Protein AF-A0A1G8MWZ4-F1 (afdb_monomer_lite)

Organism: NCBI:txid571298

pLDDT: mean 82.86, std 18.64, range [40.81, 98.56]

Foldseek 3Di:
DDDDDDDPPPPPPDPDDDLCPPLDDQDDQDQPVPVVVLVVNLVSLVVSLVSLVVSVVVDDDDPVSVVVSVVSLQCNLCSQPNVDDPVNLVPDDPVVVVVSSVNSVVSSVVVVVCVVVVVD

Structure (mmCIF, N/CA/C/O backbone):
data_AF-A0A1G8MWZ4-F1
#
_entry.id   AF-A0A1G8MWZ4-F1
#
loop_
_atom_site.group_PDB
_atom_site.id
_atom_site.type_symbol
_atom_site.label_atom_id
_atom_site.label_alt_id
_atom_site.label_comp_id
_atom_site.label_asym_id
_atom_site.label_entity_id
_atom_site.label_seq_id
_atom_site.pdbx_PDB_ins_code
_atom_site.Cartn_x
_atom_site.Cartn_y
_atom_site.Cartn_z
_atom_site.occupancy
_atom_site.B_iso_or_equiv
_atom_site.auth_seq_id
_atom_site.auth_comp_id
_atom_site.auth_asym_id
_atom_site.auth_atom_id
_atom_site.pdbx_PDB_model_num
ATOM 1 N N . MET A 1 1 ? 8.172 28.161 69.330 1.00 40.94 1 MET A N 1
ATOM 2 C CA . MET A 1 1 ? 8.772 27.956 67.990 1.00 40.94 1 MET A CA 1
ATOM 3 C C . MET A 1 1 ? 7.788 27.153 67.140 1.00 40.94 1 MET A C 1
ATOM 5 O O . MET A 1 1 ? 7.541 25.998 67.452 1.00 40.94 1 MET A O 1
ATOM 9 N N . ARG A 1 2 ? 7.128 27.783 66.158 1.00 40.81 2 ARG A N 1
ATOM 10 C CA . ARG A 1 2 ? 6.060 27.175 65.339 1.00 40.81 2 ARG A CA 1
ATOM 11 C C . ARG A 1 2 ? 6.675 26.602 64.055 1.00 40.81 2 ARG A C 1
ATOM 13 O O . ARG A 1 2 ? 7.168 27.371 63.237 1.00 40.81 2 ARG A O 1
ATOM 20 N N . LYS A 1 3 ? 6.686 25.275 63.885 1.00 44.03 3 LYS A N 1
ATOM 21 C CA . LYS A 1 3 ? 7.125 24.630 62.635 1.00 44.03 3 LYS A CA 1
ATOM 22 C C . LYS A 1 3 ? 5.963 24.630 61.639 1.00 44.03 3 LYS A C 1
ATOM 24 O O . LYS A 1 3 ? 4.940 23.996 61.873 1.00 44.03 3 LYS A O 1
ATOM 29 N N . ALA A 1 4 ? 6.121 25.385 60.556 1.00 46.09 4 ALA A N 1
ATOM 30 C CA . ALA A 1 4 ? 5.171 25.463 59.456 1.00 46.09 4 ALA A CA 1
ATOM 31 C C . ALA A 1 4 ? 5.181 24.160 58.640 1.00 46.09 4 ALA A C 1
ATOM 33 O O . ALA A 1 4 ? 6.207 23.774 58.082 1.00 46.09 4 ALA A O 1
ATOM 34 N N . ILE A 1 5 ? 4.028 23.499 58.561 1.00 50.31 5 ILE A N 1
ATOM 35 C CA . ILE A 1 5 ? 3.786 22.352 57.684 1.00 50.31 5 ILE A CA 1
ATOM 36 C C . ILE A 1 5 ? 3.550 22.907 56.274 1.00 50.31 5 ILE A C 1
ATOM 38 O O . ILE A 1 5 ? 2.483 23.445 55.978 1.00 50.31 5 ILE A O 1
ATOM 42 N N . ARG A 1 6 ? 4.563 22.823 55.405 1.00 48.22 6 ARG A N 1
ATOM 43 C CA . ARG A 1 6 ? 4.413 23.137 53.979 1.00 48.22 6 ARG A CA 1
ATOM 44 C C . ARG A 1 6 ? 3.672 21.986 53.299 1.00 48.22 6 ARG A C 1
ATOM 46 O O . ARG A 1 6 ? 4.214 20.899 53.138 1.00 48.22 6 ARG A O 1
ATOM 53 N N . ARG A 1 7 ? 2.421 22.247 52.917 1.00 52.41 7 ARG A N 1
ATOM 54 C CA . ARG A 1 7 ? 1.608 21.392 52.047 1.00 52.41 7 ARG A CA 1
ATOM 55 C C . ARG A 1 7 ? 2.253 21.355 50.659 1.00 52.41 7 ARG A C 1
ATOM 57 O O . ARG A 1 7 ? 2.204 22.346 49.938 1.00 52.41 7 ARG A O 1
ATOM 64 N N . PHE A 1 8 ? 2.860 20.230 50.300 1.00 45.75 8 PHE A N 1
ATOM 65 C CA . PHE A 1 8 ? 3.224 19.934 48.916 1.00 45.75 8 PHE A CA 1
ATOM 66 C C . PHE A 1 8 ? 1.952 19.456 48.202 1.00 45.75 8 PHE A C 1
ATOM 68 O O . PHE A 1 8 ? 1.583 18.288 48.288 1.00 45.75 8 PHE A O 1
ATOM 75 N N . LEU A 1 9 ? 1.240 20.378 47.546 1.00 46.91 9 LEU A N 1
ATOM 76 C CA . LEU A 1 9 ? 0.303 20.008 46.487 1.00 46.91 9 LEU A CA 1
ATOM 77 C C . LEU A 1 9 ? 1.154 19.589 45.284 1.00 46.91 9 LEU A C 1
ATOM 79 O O . LEU A 1 9 ? 1.679 20.429 44.558 1.00 46.91 9 LEU A O 1
ATOM 83 N N . ILE A 1 10 ? 1.333 18.284 45.110 1.00 53.84 10 ILE A N 1
ATOM 84 C CA . ILE A 1 10 ? 1.856 17.724 43.868 1.00 53.84 10 ILE A CA 1
ATOM 85 C C . ILE A 1 10 ? 0.669 17.689 42.904 1.00 53.84 10 ILE A C 1
ATOM 87 O O . ILE A 1 10 ? -0.252 16.892 43.077 1.00 53.84 10 ILE A O 1
ATOM 91 N N . CYS A 1 11 ? 0.661 18.601 41.930 1.00 44.50 11 CYS A N 1
ATOM 92 C CA . CYS A 1 11 ? -0.268 18.574 40.805 1.00 44.50 11 CYS A CA 1
ATOM 93 C C . CYS A 1 11 ? -0.110 17.248 40.048 1.00 44.50 11 CYS A C 1
ATOM 95 O O . CYS A 1 11 ? 0.812 17.079 39.254 1.00 44.50 11 CYS A O 1
ATOM 97 N N . ALA A 1 12 ? -1.020 16.308 40.288 1.00 50.28 12 ALA A N 1
ATOM 98 C CA . ALA A 1 12 ? -1.193 15.108 39.483 1.00 50.28 12 ALA A CA 1
ATOM 99 C C . ALA A 1 12 ? -1.901 15.481 38.171 1.00 50.28 12 ALA A C 1
ATOM 101 O O . ALA A 1 12 ? -3.101 15.265 38.012 1.00 50.28 12 ALA A O 1
ATOM 102 N N . SER A 1 13 ? -1.201 16.145 37.249 1.00 47.81 13 SER A N 1
ATOM 103 C CA . SER A 1 13 ? -1.798 16.578 35.976 1.00 47.81 13 SER A CA 1
ATOM 104 C C . SER A 1 13 ? -0.771 16.644 34.847 1.00 47.81 13 SER A C 1
ATOM 106 O O . SER A 1 13 ? -0.662 17.653 34.162 1.00 47.81 13 SER A O 1
ATOM 108 N N . THR A 1 14 ? -0.009 15.569 34.639 1.00 50.03 14 THR A N 1
ATOM 109 C CA . THR A 1 14 ? 0.853 15.445 33.446 1.00 50.03 14 THR A CA 1
ATOM 110 C C . THR A 1 14 ? 1.034 13.996 33.001 1.00 50.03 14 THR A C 1
ATOM 112 O O . THR A 1 14 ? 2.115 13.580 32.606 1.00 50.03 14 THR A O 1
ATOM 115 N N . VAL A 1 15 ? -0.027 13.190 33.049 1.00 49.00 15 VAL A N 1
ATOM 116 C CA . VAL A 1 15 ? -0.002 11.843 32.460 1.00 49.00 15 VAL A CA 1
ATOM 117 C C . VAL A 1 15 ? -1.234 11.658 31.590 1.00 49.00 15 VAL A C 1
ATOM 119 O O . VAL A 1 15 ? -2.144 10.950 31.987 1.00 49.00 15 VAL A O 1
ATOM 122 N N . LEU A 1 16 ? -1.306 12.342 30.441 1.00 42.38 16 LEU A N 1
ATOM 123 C CA . LEU A 1 16 ? -2.166 11.920 29.322 1.00 42.38 16 LEU A CA 1
ATOM 124 C C . LEU A 1 16 ? -1.893 12.735 28.043 1.00 42.38 16 LEU A C 1
ATOM 126 O O . LEU A 1 16 ? -2.753 13.460 27.559 1.00 42.38 16 LEU A O 1
ATOM 130 N N . SER A 1 17 ? -0.680 12.680 27.488 1.00 43.00 17 SER A N 1
ATOM 131 C CA . SER A 1 17 ? -0.440 13.293 26.168 1.00 43.00 17 SER A CA 1
ATOM 132 C C . SER A 1 17 ? 0.692 12.618 25.393 1.00 43.00 17 SER A C 1
ATOM 134 O O . SER A 1 17 ? 1.617 13.275 24.930 1.00 43.00 17 SER A O 1
ATOM 136 N N . MET A 1 18 ? 0.675 11.283 25.298 1.00 43.22 18 MET A N 1
ATOM 137 C CA . MET A 1 18 ? 1.682 10.552 24.503 1.00 43.22 18 MET A CA 1
ATOM 138 C C . MET A 1 18 ? 1.123 9.528 23.506 1.00 43.22 18 MET A C 1
ATOM 140 O O . MET A 1 18 ? 1.903 8.956 22.756 1.00 43.22 18 MET A O 1
ATOM 144 N N . ALA A 1 19 ? -0.193 9.310 23.427 1.00 44.69 19 ALA A N 1
ATOM 145 C CA . ALA A 1 19 ? -0.750 8.253 22.568 1.00 44.69 19 ALA A CA 1
ATOM 146 C C . ALA A 1 19 ? -1.367 8.742 21.247 1.00 44.69 19 ALA A C 1
ATOM 148 O O . ALA A 1 19 ? -1.780 7.931 20.427 1.00 44.69 19 ALA A O 1
ATOM 149 N N . THR A 1 20 ? -1.395 10.048 20.985 1.00 46.81 20 THR A N 1
ATOM 150 C CA . THR A 1 20 ? -1.625 10.579 19.634 1.00 46.81 20 THR A CA 1
ATOM 151 C C . THR A 1 20 ? -0.271 10.894 19.022 1.00 46.81 20 THR A C 1
ATOM 153 O O . THR A 1 20 ? 0.060 12.045 18.750 1.00 46.81 20 THR A O 1
ATOM 156 N N . ALA A 1 21 ? 0.554 9.859 18.840 1.00 51.41 21 ALA A N 1
ATOM 157 C CA . ALA A 1 21 ? 1.64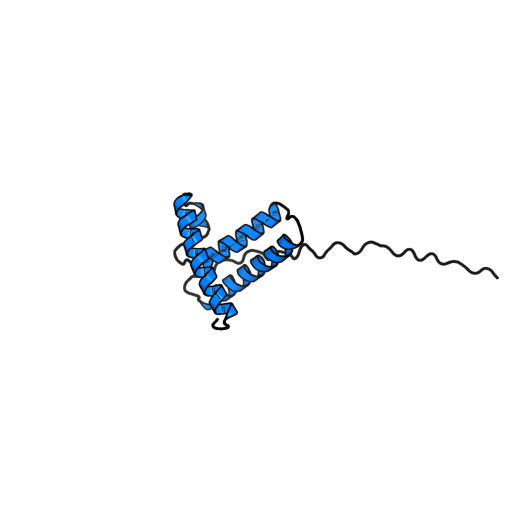6 9.947 17.884 1.00 51.41 21 ALA A CA 1
ATOM 158 C C . ALA A 1 21 ? 1.010 10.403 16.568 1.00 51.41 21 ALA A C 1
ATOM 160 O O . ALA A 1 21 ? 0.177 9.693 16.002 1.00 51.41 21 ALA A O 1
ATOM 161 N N . ALA A 1 22 ? 1.293 11.647 16.181 1.00 54.62 22 ALA A N 1
ATOM 162 C CA . ALA A 1 22 ? 0.738 12.267 14.998 1.00 54.62 22 ALA A CA 1
ATOM 163 C C . ALA A 1 22 ? 1.009 11.331 13.824 1.00 54.62 22 ALA A C 1
ATOM 165 O O . ALA A 1 22 ? 2.158 11.147 13.422 1.00 54.62 22 ALA A O 1
ATOM 166 N N . LEU A 1 23 ? -0.042 10.688 13.319 1.00 61.12 23 LEU A N 1
ATOM 167 C CA . LEU A 1 23 ? 0.044 10.006 12.044 1.00 61.12 23 LEU A CA 1
ATOM 168 C C . LEU A 1 23 ? 0.489 11.066 11.047 1.00 61.12 23 LEU A C 1
ATOM 170 O O . LEU A 1 23 ? -0.201 12.072 10.873 1.00 61.12 23 LEU A O 1
ATOM 174 N N . ALA A 1 24 ? 1.682 10.882 10.485 1.00 64.38 24 ALA A N 1
ATOM 175 C CA . ALA A 1 24 ? 2.222 11.842 9.544 1.00 64.38 24 ALA A CA 1
ATOM 176 C C . ALA A 1 24 ? 1.262 11.954 8.356 1.00 64.38 24 ALA A C 1
ATOM 178 O O . ALA A 1 24 ? 0.618 10.972 7.974 1.00 64.38 24 ALA A O 1
ATOM 179 N N . GLU A 1 25 ? 1.159 13.152 7.789 1.00 72.81 25 GLU A N 1
ATOM 180 C CA . GLU A 1 25 ? 0.373 13.3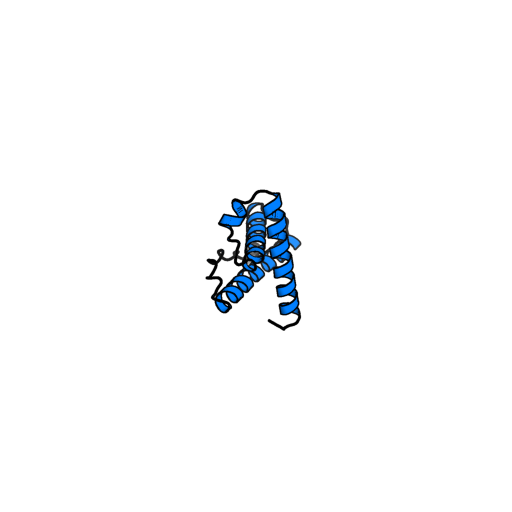85 6.584 1.00 72.81 25 GLU A CA 1
ATOM 181 C C . GLU A 1 25 ? 0.756 12.367 5.500 1.00 72.81 25 GLU A C 1
ATOM 183 O O . GLU A 1 25 ? 1.917 11.961 5.386 1.00 72.81 25 GLU A O 1
ATOM 188 N N . VAL A 1 26 ? -0.240 11.892 4.748 1.00 75.94 26 VAL A N 1
ATOM 189 C CA . VAL A 1 26 ? -0.007 10.930 3.670 1.00 75.94 26 VAL A CA 1
ATOM 190 C C . VAL A 1 26 ? 0.901 11.602 2.639 1.00 75.94 26 VAL A C 1
ATOM 192 O O . VAL A 1 26 ? 0.477 12.595 2.051 1.00 75.94 26 VAL A O 1
ATOM 195 N N . PRO A 1 27 ? 2.119 11.083 2.392 1.00 79.94 27 PRO A N 1
ATOM 196 C CA . PRO A 1 27 ? 2.985 11.678 1.388 1.00 79.94 27 PRO A CA 1
ATOM 197 C C . PRO A 1 27 ? 2.327 11.604 0.005 1.00 79.94 27 PRO A C 1
ATOM 199 O O . PRO A 1 27 ? 1.514 10.714 -0.270 1.00 79.94 27 PRO A O 1
ATOM 202 N N . GLU A 1 28 ? 2.687 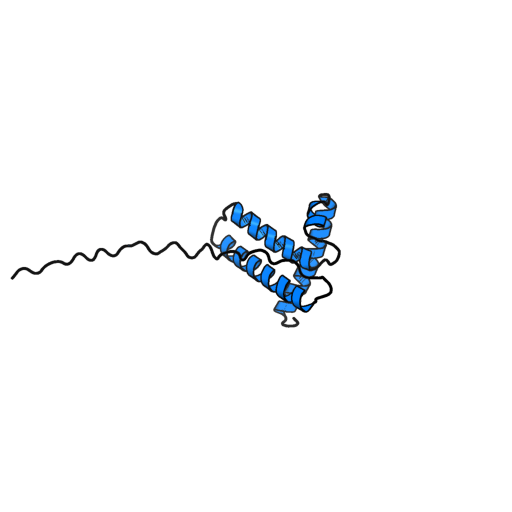12.527 -0.883 1.00 87.25 28 GLU A N 1
ATOM 203 C CA . GLU A 1 28 ? 2.299 12.422 -2.286 1.00 87.25 28 GLU A CA 1
ATOM 204 C C . GLU A 1 28 ? 2.972 11.194 -2.912 1.00 87.25 28 GLU A C 1
ATOM 206 O O . GLU A 1 28 ? 4.127 10.875 -2.618 1.00 87.25 28 GLU A O 1
ATOM 211 N N . GLN A 1 29 ? 2.233 10.463 -3.746 1.00 88.38 29 GLN A N 1
ATOM 212 C CA . GLN A 1 29 ? 2.777 9.286 -4.405 1.00 88.38 29 GLN A CA 1
ATOM 213 C C . GLN A 1 29 ? 3.769 9.711 -5.502 1.00 88.38 29 GLN A C 1
ATOM 215 O O . GLN A 1 29 ? 3.380 10.450 -6.407 1.00 88.38 29 GLN A O 1
ATOM 220 N N . PRO A 1 30 ? 5.023 9.225 -5.477 1.00 93.44 30 PRO A N 1
ATOM 221 C CA . PRO A 1 30 ? 6.021 9.607 -6.466 1.00 93.44 30 PRO A CA 1
ATOM 222 C C . PRO A 1 30 ? 5.758 8.952 -7.826 1.00 93.44 30 PRO A C 1
ATOM 224 O O . PRO A 1 30 ? 4.955 8.023 -7.969 1.00 93.44 30 PRO A O 1
ATOM 227 N N . ASN A 1 31 ? 6.486 9.416 -8.843 1.00 93.12 31 ASN A N 1
ATOM 228 C CA . ASN A 1 31 ? 6.467 8.800 -10.163 1.00 93.12 31 ASN A CA 1
ATOM 229 C C . ASN A 1 31 ? 6.948 7.343 -10.088 1.00 93.12 31 ASN A C 1
ATOM 231 O O . ASN A 1 31 ? 7.982 7.048 -9.500 1.00 93.12 31 ASN A O 1
ATOM 235 N N . TRP A 1 32 ? 6.245 6.436 -10.765 1.00 92.19 32 TRP A N 1
ATOM 236 C CA . TRP A 1 32 ? 6.567 5.009 -10.768 1.00 92.19 32 TRP A CA 1
ATOM 237 C C . TRP A 1 32 ? 7.942 4.640 -11.335 1.00 92.19 32 TRP A C 1
ATOM 239 O O . TRP A 1 32 ? 8.424 3.533 -11.102 1.00 92.19 32 TRP A O 1
ATOM 249 N N . LYS A 1 33 ? 8.549 5.540 -12.112 1.00 93.75 33 LYS A N 1
ATOM 250 C CA . LYS A 1 33 ? 9.893 5.371 -12.673 1.00 93.75 33 LYS A CA 1
ATOM 251 C C . LYS A 1 33 ? 10.997 5.767 -11.691 1.00 93.75 33 LYS A C 1
ATOM 253 O O . LYS A 1 33 ? 12.143 5.392 -11.910 1.00 93.75 33 LYS A O 1
ATOM 258 N N . ASP A 1 34 ? 10.660 6.499 -10.633 1.00 96.06 34 ASP A N 1
ATOM 259 C CA . ASP A 1 34 ? 11.596 6.896 -9.588 1.00 96.06 34 ASP A CA 1
ATOM 260 C C . ASP A 1 34 ? 11.593 5.846 -8.469 1.00 96.06 34 ASP A C 1
ATOM 262 O O . ASP A 1 34 ? 10.776 5.862 -7.545 1.00 96.06 34 ASP A O 1
ATOM 266 N N . VAL A 1 35 ? 12.486 4.866 -8.606 1.00 93.00 35 VAL A N 1
ATOM 267 C CA . VAL A 1 35 ? 12.558 3.709 -7.704 1.00 93.00 35 VAL A CA 1
ATOM 268 C C . VAL A 1 35 ? 12.972 4.121 -6.289 1.00 93.00 35 VAL A C 1
ATOM 270 O O . VAL A 1 35 ? 12.447 3.572 -5.320 1.00 93.00 35 VAL A O 1
ATOM 273 N N . GLU A 1 36 ? 13.872 5.095 -6.156 1.00 94.75 36 GLU A N 1
ATOM 274 C CA . GLU A 1 36 ? 14.364 5.567 -4.858 1.00 94.75 36 GLU A CA 1
ATOM 275 C C . GLU A 1 36 ? 13.277 6.346 -4.106 1.00 94.75 36 GLU A C 1
ATOM 277 O O . GLU A 1 36 ? 13.008 6.075 -2.927 1.00 94.75 36 GLU A O 1
ATOM 282 N N . ALA A 1 37 ? 12.574 7.248 -4.799 1.00 94.94 37 ALA A N 1
ATOM 283 C CA . ALA A 1 37 ? 11.443 7.956 -4.214 1.00 94.94 37 ALA A CA 1
ATOM 284 C C . ALA A 1 37 ? 10.321 6.986 -3.816 1.00 94.94 37 ALA A C 1
ATOM 286 O O . ALA A 1 37 ? 9.736 7.128 -2.739 1.00 94.94 37 ALA A O 1
ATOM 287 N N . LEU A 1 38 ? 10.042 5.962 -4.633 1.00 95.00 38 LEU A N 1
ATOM 288 C CA . LEU A 1 38 ? 9.069 4.917 -4.299 1.00 95.00 38 LEU A CA 1
ATOM 289 C C . LEU A 1 38 ? 9.447 4.128 -3.042 1.00 95.00 38 LEU A C 1
ATOM 291 O O . LEU A 1 38 ? 8.567 3.808 -2.242 1.00 95.00 38 LEU A O 1
ATOM 295 N N . GLU A 1 39 ? 10.722 3.793 -2.848 1.00 94.50 39 GLU A N 1
ATOM 296 C CA . GLU A 1 39 ? 11.154 3.064 -1.652 1.00 94.50 39 GLU A CA 1
ATOM 297 C C . GLU A 1 39 ? 11.074 3.938 -0.394 1.00 94.50 39 GLU A C 1
ATOM 299 O O . GLU A 1 39 ? 10.607 3.490 0.662 1.00 94.50 39 GLU A O 1
ATOM 304 N N . THR A 1 40 ? 11.425 5.218 -0.521 1.00 94.31 40 THR A N 1
ATOM 305 C CA . THR A 1 40 ? 11.233 6.217 0.540 1.00 94.31 40 THR A CA 1
ATOM 306 C C . THR A 1 40 ? 9.755 6.334 0.915 1.00 94.31 40 THR A C 1
ATOM 308 O O . THR A 1 40 ? 9.390 6.245 2.092 1.00 94.31 40 THR A O 1
ATOM 311 N N . TYR A 1 41 ? 8.884 6.433 -0.090 1.00 94.88 41 TYR A N 1
ATOM 312 C CA . TYR A 1 41 ? 7.434 6.479 0.066 1.00 94.88 41 TYR A CA 1
ATOM 313 C C . TYR A 1 41 ? 6.882 5.235 0.782 1.00 94.88 41 TYR A C 1
ATOM 315 O O . TYR A 1 41 ? 6.166 5.345 1.781 1.00 94.88 41 TYR A O 1
ATOM 323 N N . ARG A 1 42 ? 7.269 4.033 0.333 1.00 95.69 42 ARG A N 1
ATOM 324 C CA . ARG A 1 42 ? 6.879 2.751 0.950 1.00 95.69 42 ARG A CA 1
ATOM 325 C C . ARG A 1 42 ? 7.348 2.643 2.390 1.00 95.69 42 ARG A C 1
ATOM 327 O O . ARG A 1 42 ? 6.584 2.209 3.252 1.00 95.69 42 ARG A O 1
ATOM 334 N N . THR A 1 43 ? 8.577 3.064 2.670 1.00 93.69 43 THR A N 1
ATOM 335 C CA . THR A 1 43 ? 9.133 3.067 4.025 1.00 93.69 43 THR A CA 1
ATOM 336 C C . THR A 1 43 ? 8.339 3.990 4.948 1.00 93.69 43 THR A C 1
ATOM 338 O O . THR A 1 43 ? 8.019 3.591 6.070 1.00 93.69 43 THR A O 1
ATOM 341 N N . ALA A 1 44 ? 7.970 5.188 4.485 1.00 93.25 44 ALA A N 1
ATOM 342 C CA . ALA A 1 44 ? 7.145 6.118 5.254 1.00 93.25 44 ALA A CA 1
ATOM 343 C C . ALA A 1 44 ? 5.752 5.534 5.550 1.00 93.25 44 ALA A C 1
ATOM 345 O O . ALA A 1 44 ? 5.323 5.502 6.706 1.00 93.25 44 ALA A O 1
ATOM 346 N N . LEU A 1 45 ? 5.075 4.984 4.536 1.00 94.19 45 LEU A N 1
ATOM 347 C CA . LEU A 1 45 ? 3.778 4.324 4.711 1.00 94.19 45 LEU A CA 1
ATOM 348 C C . LEU A 1 45 ? 3.858 3.111 5.646 1.00 94.19 45 LEU A C 1
ATOM 350 O O . LEU A 1 45 ? 2.983 2.929 6.491 1.00 94.19 45 LEU A O 1
ATOM 354 N N . TYR A 1 46 ? 4.910 2.298 5.534 1.00 93.38 46 TYR A N 1
ATOM 355 C CA . TYR A 1 46 ? 5.125 1.147 6.408 1.00 93.38 46 TYR A CA 1
ATOM 356 C C . TYR A 1 46 ? 5.346 1.565 7.862 1.00 93.38 46 TYR A C 1
ATOM 358 O O . TYR A 1 46 ? 4.766 0.954 8.757 1.00 93.38 46 TYR A O 1
ATOM 366 N N . ARG A 1 47 ? 6.124 2.626 8.114 1.00 91.06 47 ARG A N 1
ATOM 367 C CA . ARG A 1 47 ? 6.304 3.180 9.465 1.00 91.06 47 ARG A CA 1
ATOM 368 C C . ARG A 1 47 ? 4.976 3.641 10.065 1.00 91.06 47 ARG A C 1
ATOM 370 O O . ARG A 1 47 ? 4.669 3.243 11.184 1.00 91.06 47 ARG A O 1
ATOM 377 N N . ASN A 1 48 ? 4.168 4.393 9.314 1.00 90.00 48 ASN A N 1
ATOM 378 C CA . ASN A 1 48 ? 2.842 4.830 9.768 1.00 90.00 48 ASN A CA 1
ATOM 379 C C . ASN A 1 48 ? 1.904 3.643 10.036 1.00 90.00 48 ASN A C 1
ATOM 381 O O . ASN A 1 48 ? 1.245 3.594 11.071 1.00 90.00 48 ASN A O 1
ATOM 385 N N . TYR A 1 49 ? 1.887 2.646 9.146 1.00 89.88 49 TYR A N 1
ATOM 386 C CA . TYR A 1 49 ? 1.112 1.421 9.351 1.00 89.88 49 TYR A CA 1
ATOM 387 C C . TYR A 1 49 ? 1.552 0.660 10.613 1.00 89.88 49 TYR A C 1
ATOM 389 O O . TYR A 1 49 ? 0.703 0.219 11.380 1.00 89.88 49 TYR A O 1
ATOM 397 N N . ARG A 1 50 ? 2.858 0.540 10.877 1.00 88.62 50 ARG A N 1
ATOM 398 C CA . ARG A 1 50 ? 3.375 -0.134 12.081 1.00 88.62 50 ARG A CA 1
ATOM 399 C C . ARG A 1 50 ? 3.104 0.642 13.366 1.00 88.62 50 ARG A C 1
ATOM 401 O O . ARG A 1 50 ? 2.833 0.019 14.384 1.00 88.62 50 ARG A O 1
ATOM 408 N N . ALA A 1 51 ? 3.150 1.972 13.321 1.00 86.31 51 ALA A N 1
ATOM 409 C CA . ALA A 1 51 ? 2.745 2.803 14.451 1.00 86.31 51 ALA A CA 1
ATOM 410 C C . ALA A 1 51 ? 1.256 2.598 14.775 1.00 86.31 51 ALA A C 1
ATOM 412 O O . ALA A 1 51 ? 0.892 2.428 15.933 1.00 86.31 51 ALA A O 1
ATOM 413 N N . CYS A 1 52 ? 0.415 2.532 13.741 1.00 84.31 52 CYS A N 1
ATOM 414 C CA . CYS A 1 52 ? -0.991 2.163 13.868 1.00 84.31 52 CYS A CA 1
ATOM 415 C C . CYS A 1 52 ? -1.193 0.779 14.498 1.00 84.31 52 CYS A C 1
ATOM 417 O O . CYS A 1 52 ? -1.997 0.656 15.410 1.00 84.31 52 CYS A O 1
ATOM 419 N N . ASP A 1 53 ? -0.467 -0.236 14.025 1.00 79.06 53 ASP A N 1
ATOM 420 C CA . ASP A 1 53 ? -0.521 -1.616 14.534 1.00 79.06 53 ASP A CA 1
ATOM 421 C C . ASP A 1 53 ? -0.291 -1.651 16.056 1.00 79.06 53 ASP A C 1
ATOM 423 O O . ASP A 1 53 ? -1.117 -2.180 16.788 1.00 79.06 53 ASP A O 1
ATOM 427 N N . GLY A 1 54 ? 0.752 -0.965 16.542 1.00 76.38 54 GLY A N 1
ATOM 428 C CA . GLY A 1 54 ? 1.042 -0.883 17.978 1.00 76.38 54 GLY A CA 1
ATOM 429 C C . GLY A 1 54 ? -0.037 -0.154 18.790 1.00 76.38 54 GLY A C 1
ATOM 430 O O . GLY A 1 54 ? -0.405 -0.606 19.866 1.00 76.38 54 GLY A O 1
ATOM 431 N N . ILE A 1 55 ? -0.608 0.938 18.266 1.00 73.19 55 ILE A N 1
ATOM 432 C CA . ILE A 1 55 ? -1.694 1.656 18.963 1.00 73.19 55 ILE A CA 1
ATOM 433 C C . ILE A 1 55 ? -2.963 0.789 19.057 1.00 73.19 55 ILE A C 1
ATOM 435 O O . ILE A 1 55 ? -3.675 0.846 20.059 1.00 73.19 55 ILE A O 1
ATOM 439 N N . LEU A 1 56 ? -3.252 0.002 18.016 1.00 70.12 56 LEU A N 1
ATOM 440 C CA . LEU A 1 56 ? -4.419 -0.883 17.956 1.00 70.12 56 LEU A CA 1
ATOM 441 C C . LEU A 1 56 ? -4.318 -2.082 18.905 1.00 70.12 56 LEU A C 1
ATOM 443 O O . LEU A 1 56 ? -5.352 -2.597 19.325 1.00 70.12 56 LEU A O 1
ATOM 447 N N . GLU A 1 57 ? -3.104 -2.532 19.226 1.00 72.00 57 GLU A N 1
ATOM 448 C CA . GLU A 1 57 ? -2.873 -3.604 20.200 1.00 72.00 57 GLU A CA 1
ATOM 449 C C . GLU A 1 57 ? -3.153 -3.138 21.637 1.00 72.00 57 GLU A C 1
ATOM 451 O O . GLU A 1 57 ? -3.720 -3.891 22.429 1.00 72.00 57 GLU A O 1
ATOM 456 N N . ASP A 1 58 ? -2.827 -1.883 21.954 1.00 74.81 58 ASP A N 1
ATOM 457 C CA . ASP A 1 58 ? -2.932 -1.350 23.315 1.00 74.81 58 ASP A CA 1
ATOM 458 C C . ASP A 1 58 ? -4.312 -0.754 23.638 1.00 74.81 58 ASP A C 1
ATOM 460 O O . ASP A 1 58 ? -4.683 -0.632 24.810 1.00 74.81 58 ASP A O 1
ATOM 464 N N . GLN A 1 59 ? -5.069 -0.312 22.626 1.00 77.31 59 GLN A N 1
ATOM 465 C CA . GLN A 1 59 ? -6.296 0.465 22.818 1.00 77.31 59 GLN A CA 1
ATOM 466 C C . GLN A 1 59 ? -7.351 0.177 21.746 1.00 77.31 59 GLN A C 1
ATOM 468 O O . GLN A 1 59 ? -7.051 -0.041 20.575 1.00 77.31 59 GLN A O 1
ATOM 473 N N . LEU A 1 60 ? -8.629 0.286 22.129 1.00 78.75 60 LEU A N 1
ATOM 474 C CA . LEU A 1 60 ? -9.726 0.374 21.165 1.00 78.75 60 LEU A CA 1
ATOM 475 C C . LEU A 1 60 ? -9.602 1.698 20.389 1.00 78.75 60 LEU A C 1
ATOM 477 O O . LEU A 1 60 ? -9.759 2.766 20.988 1.00 78.75 60 LEU A O 1
ATOM 481 N N . PRO A 1 61 ? -9.337 1.671 19.072 1.00 78.31 61 PRO A N 1
ATOM 482 C CA . PRO A 1 61 ? -9.146 2.892 18.306 1.00 78.31 61 PRO A CA 1
ATOM 483 C C . PRO A 1 61 ? -10.448 3.674 18.168 1.00 78.31 61 PRO A C 1
ATOM 485 O O . PRO A 1 61 ? -11.537 3.115 18.014 1.00 78.31 61 PRO A O 1
ATOM 488 N N . SER A 1 62 ? -10.323 4.995 18.075 1.00 84.69 62 SER A N 1
ATOM 489 C CA . SER A 1 62 ? -11.399 5.807 17.516 1.00 84.69 62 SER A CA 1
ATOM 490 C C . SER A 1 62 ? -11.657 5.416 16.053 1.00 84.69 62 SER A C 1
ATOM 492 O O . SER A 1 62 ? -10.763 4.970 15.327 1.00 84.69 62 SER A O 1
ATOM 494 N N . ALA A 1 63 ? -12.883 5.635 15.573 1.00 83.56 63 ALA A N 1
ATOM 495 C CA . ALA A 1 63 ? -13.231 5.351 14.179 1.00 83.56 63 ALA A CA 1
ATOM 496 C C . ALA A 1 63 ? -12.367 6.143 13.175 1.00 83.56 63 ALA A C 1
ATOM 498 O O . ALA A 1 63 ? -12.076 5.652 12.082 1.00 83.56 63 ALA A O 1
ATOM 499 N N . SER A 1 64 ? -11.941 7.360 13.536 1.00 83.62 64 SER A N 1
ATOM 500 C CA . SER A 1 64 ? -11.042 8.175 12.713 1.00 83.62 64 SER A CA 1
ATOM 501 C C . SER A 1 64 ? -9.645 7.566 12.630 1.00 83.62 64 SER A C 1
ATOM 503 O O . SER A 1 64 ? -9.098 7.467 11.531 1.00 83.62 64 SER A O 1
ATOM 505 N N . LEU A 1 65 ? -9.107 7.090 13.756 1.00 83.12 65 LEU A N 1
ATOM 506 C CA . LEU A 1 65 ? -7.816 6.415 13.798 1.00 83.12 65 LEU A CA 1
ATOM 507 C C . LEU A 1 65 ? -7.848 5.119 12.981 1.00 83.12 65 LEU A C 1
ATOM 509 O O . LEU A 1 65 ? -7.016 4.932 12.097 1.00 83.12 65 LEU A O 1
ATOM 513 N N . ALA A 1 66 ? -8.859 4.271 13.189 1.00 85.75 66 ALA A N 1
ATOM 514 C CA . ALA A 1 66 ? -9.017 3.026 12.438 1.00 85.75 66 ALA A CA 1
ATOM 515 C C . ALA A 1 66 ? -9.080 3.267 10.917 1.00 85.75 66 ALA A C 1
ATOM 517 O O . ALA A 1 66 ? -8.464 2.539 10.129 1.00 85.75 66 ALA A O 1
ATOM 518 N N . ARG A 1 67 ? -9.780 4.327 10.488 1.00 87.81 67 ARG A N 1
ATOM 519 C CA . ARG A 1 67 ? -9.858 4.727 9.077 1.00 87.81 67 ARG A CA 1
ATOM 520 C C . ARG A 1 67 ? -8.503 5.183 8.538 1.00 87.81 67 ARG A C 1
ATOM 522 O O . ARG A 1 67 ? -8.125 4.748 7.453 1.00 87.81 67 ARG A O 1
ATOM 529 N N . ALA A 1 68 ? -7.771 6.008 9.283 1.00 86.19 68 ALA A N 1
ATOM 530 C CA . ALA A 1 68 ? -6.441 6.464 8.884 1.00 86.19 68 ALA A CA 1
ATOM 531 C C . ALA A 1 68 ? -5.454 5.289 8.764 1.00 86.19 68 ALA A C 1
ATOM 533 O O . ALA A 1 68 ? -4.774 5.148 7.749 1.00 86.19 68 ALA A O 1
ATOM 534 N N . CYS A 1 69 ? -5.454 4.375 9.735 1.00 87.44 69 CYS A N 1
ATOM 535 C CA . CYS A 1 69 ? -4.622 3.173 9.713 1.00 87.44 69 CYS A CA 1
ATOM 536 C C . CYS A 1 69 ? -4.940 2.261 8.522 1.00 87.44 69 CYS A C 1
ATOM 538 O O . CYS A 1 69 ? -4.040 1.798 7.816 1.00 87.44 69 CYS A O 1
ATOM 540 N N . THR A 1 70 ? -6.230 2.065 8.239 1.00 90.69 70 THR A N 1
ATOM 541 C CA . THR A 1 70 ? -6.680 1.318 7.056 1.00 90.69 70 THR A CA 1
ATOM 542 C C . THR A 1 70 ? -6.213 1.990 5.763 1.00 90.69 70 THR A C 1
ATOM 544 O O . THR A 1 70 ? -5.792 1.304 4.829 1.00 90.69 70 THR A O 1
ATOM 547 N N . GLN A 1 71 ? -6.241 3.324 5.712 1.00 92.31 71 GLN A N 1
ATOM 548 C CA . GLN A 1 71 ? -5.811 4.101 4.555 1.00 92.31 71 GLN A CA 1
ATOM 549 C C . GLN A 1 71 ? -4.304 3.964 4.298 1.00 92.31 71 GLN A C 1
ATOM 551 O O . GLN A 1 71 ? -3.925 3.694 3.159 1.00 92.31 71 GLN A O 1
ATOM 556 N N . PHE A 1 72 ? -3.446 4.068 5.321 1.00 93.75 72 PHE A N 1
ATOM 557 C CA . PHE A 1 72 ? -2.001 3.840 5.153 1.00 93.75 72 PHE A CA 1
ATOM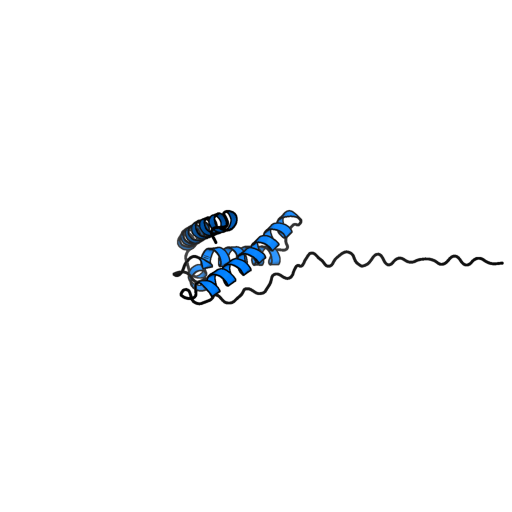 558 C C . PHE A 1 72 ? -1.710 2.446 4.624 1.00 93.75 72 PHE A C 1
ATOM 560 O O . PHE A 1 72 ? -0.898 2.282 3.714 1.00 93.75 72 PHE A O 1
ATOM 567 N N . TYR A 1 73 ? -2.401 1.438 5.156 1.00 94.44 73 TYR A N 1
ATOM 568 C CA . TYR A 1 73 ? -2.184 0.074 4.711 1.00 94.44 73 TYR A CA 1
ATOM 569 C C . TYR A 1 73 ? -2.660 -0.155 3.272 1.00 94.44 73 TYR A C 1
ATOM 571 O O . TYR A 1 73 ? -2.003 -0.856 2.498 1.00 94.44 73 TYR A O 1
ATOM 579 N N . LEU A 1 74 ? -3.784 0.452 2.883 1.00 96.19 74 LEU A N 1
ATOM 580 C CA . LEU A 1 74 ? -4.250 0.431 1.501 1.00 96.19 74 LEU A CA 1
ATOM 581 C C . LEU A 1 74 ? -3.229 1.090 0.568 1.00 96.19 74 LEU A C 1
ATOM 583 O O . LEU A 1 74 ? -2.814 0.461 -0.401 1.00 96.19 74 LEU A O 1
ATOM 587 N N . LEU A 1 75 ? -2.795 2.310 0.882 1.00 96.44 75 LEU A N 1
ATOM 588 C CA . LEU A 1 75 ? -1.798 3.038 0.097 1.00 96.44 75 LEU A CA 1
ATOM 589 C C . LEU A 1 75 ? -0.493 2.255 -0.025 1.00 96.44 75 LEU A C 1
ATOM 591 O O . LEU A 1 75 ? 0.057 2.157 -1.118 1.00 96.44 75 LEU A O 1
ATOM 595 N N . LEU A 1 76 ? -0.042 1.621 1.061 1.00 97.06 76 LEU A N 1
ATOM 596 C CA . LEU A 1 76 ? 1.165 0.802 1.054 1.00 97.06 76 LEU A CA 1
ATOM 597 C C . LEU A 1 76 ? 1.039 -0.350 0.059 1.00 97.06 76 LEU A C 1
ATOM 599 O O . LEU A 1 76 ? 1.919 -0.529 -0.774 1.00 97.06 76 LEU A O 1
ATOM 603 N N . LYS A 1 77 ? -0.070 -1.094 0.081 1.00 97.69 77 LYS A N 1
ATOM 604 C CA . LYS A 1 77 ? -0.311 -2.182 -0.882 1.00 97.69 77 LYS A CA 1
ATOM 605 C C . LYS A 1 77 ? -0.394 -1.673 -2.319 1.00 97.69 77 LYS A C 1
ATOM 607 O O . LYS A 1 77 ? 0.180 -2.284 -3.216 1.00 97.69 77 LYS A O 1
ATOM 612 N N . LEU A 1 78 ? -1.101 -0.565 -2.542 1.00 97.56 78 LEU A N 1
ATOM 613 C CA . LEU A 1 78 ? -1.247 0.010 -3.879 1.00 97.56 78 LEU A CA 1
ATOM 614 C C . LEU A 1 78 ? 0.074 0.562 -4.412 1.00 97.56 78 LEU A C 1
ATOM 616 O O . LEU A 1 78 ? 0.300 0.472 -5.609 1.00 97.56 78 LEU A O 1
ATOM 620 N N . SER A 1 79 ? 0.984 1.018 -3.547 1.00 97.38 79 SER A N 1
ATOM 621 C CA . SER A 1 79 ? 2.312 1.522 -3.927 1.00 97.38 79 SER A CA 1
ATOM 622 C C . SER A 1 79 ? 3.233 0.480 -4.579 1.00 97.38 79 SER A C 1
ATOM 624 O O . SER A 1 79 ? 4.336 0.821 -5.000 1.00 97.38 79 SER A O 1
ATOM 626 N N . PHE A 1 80 ? 2.819 -0.786 -4.669 1.00 97.56 80 PHE A N 1
ATOM 627 C CA . PHE A 1 80 ? 3.518 -1.837 -5.414 1.00 97.56 80 PHE A CA 1
ATOM 628 C C . PHE A 1 80 ? 2.923 -2.099 -6.806 1.00 97.56 80 PHE A C 1
ATOM 630 O O . PHE A 1 80 ? 3.476 -2.892 -7.564 1.00 97.56 80 PHE A O 1
ATOM 637 N N . LEU A 1 81 ? 1.805 -1.457 -7.155 1.00 96.88 81 LEU A N 1
ATOM 638 C CA . LEU A 1 81 ? 1.064 -1.686 -8.393 1.00 96.88 81 LEU A CA 1
ATOM 639 C C . LEU A 1 81 ? 1.151 -0.461 -9.307 1.00 96.88 81 LEU A C 1
ATOM 641 O O . LEU A 1 81 ? 0.380 0.484 -9.156 1.00 96.88 81 LEU A O 1
ATOM 645 N N . SER A 1 82 ? 2.055 -0.490 -10.287 1.00 95.56 82 SER A N 1
ATOM 646 C CA . SER A 1 82 ? 2.294 0.650 -11.187 1.00 95.56 82 SER A CA 1
ATOM 647 C C . SER A 1 82 ? 1.089 1.046 -12.047 1.00 95.56 82 SER A C 1
ATOM 649 O O . SER A 1 82 ? 1.016 2.171 -12.538 1.00 95.56 82 SER A O 1
ATOM 651 N N . ASP A 1 83 ? 0.123 0.142 -12.215 1.00 94.88 83 ASP A N 1
ATOM 652 C CA . ASP A 1 83 ? -1.098 0.342 -12.989 1.00 94.88 83 ASP A CA 1
ATOM 653 C C . ASP A 1 83 ? -2.285 0.863 -12.158 1.00 94.88 83 ASP A C 1
ATOM 655 O O . ASP A 1 83 ? -3.344 1.158 -12.725 1.00 94.88 83 ASP A O 1
ATOM 659 N N . VAL A 1 84 ? -2.150 0.993 -10.832 1.00 95.62 84 VAL A N 1
ATOM 660 C CA . VAL A 1 84 ? -3.273 1.312 -9.939 1.00 95.62 84 VAL A CA 1
ATOM 661 C C . VAL A 1 84 ? -2.952 2.472 -8.997 1.00 95.62 84 VAL A C 1
ATOM 663 O O . VAL A 1 84 ? -2.253 2.316 -8.002 1.00 95.62 84 VAL A O 1
ATOM 666 N N . SER A 1 85 ? -3.571 3.627 -9.255 1.00 94.38 85 SER A N 1
ATOM 667 C CA . SER A 1 85 ? -3.668 4.720 -8.281 1.00 94.38 85 SER A CA 1
ATOM 668 C C . SER A 1 85 ? -4.795 4.474 -7.271 1.00 94.38 85 SER A C 1
ATOM 670 O O . SER A 1 85 ? -5.724 3.700 -7.532 1.00 94.38 85 SER A O 1
ATOM 672 N N . LEU A 1 86 ? -4.767 5.183 -6.137 1.00 94.94 86 LEU A N 1
ATOM 673 C CA . LEU A 1 86 ? -5.876 5.179 -5.173 1.00 94.94 86 LEU A CA 1
ATOM 674 C C . LEU A 1 86 ? -7.204 5.564 -5.840 1.00 94.94 86 LEU A C 1
ATOM 676 O O . LEU A 1 86 ? -8.219 4.901 -5.643 1.00 94.94 86 LEU A O 1
ATOM 680 N N . GLU A 1 87 ? -7.179 6.612 -6.655 1.00 95.62 87 GLU A N 1
ATOM 681 C CA . GLU A 1 87 ? -8.347 7.133 -7.359 1.00 95.62 87 GLU A CA 1
ATOM 682 C C . GLU A 1 87 ? -8.937 6.080 -8.320 1.00 95.62 87 GLU A C 1
ATOM 684 O O . G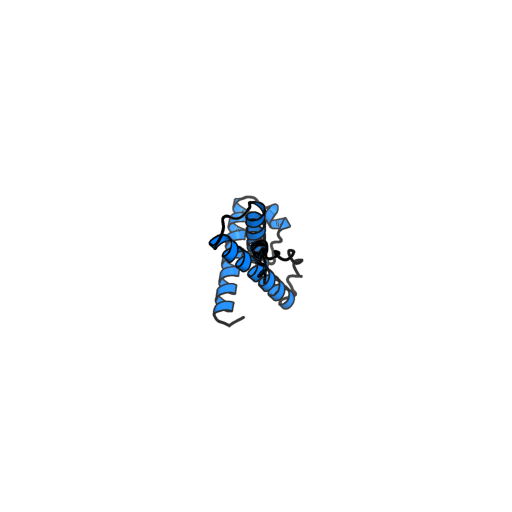LU A 1 87 ? -10.145 5.828 -8.338 1.00 95.62 87 GLU A O 1
ATOM 689 N N . ARG A 1 88 ? -8.072 5.369 -9.063 1.00 96.62 88 ARG A N 1
ATOM 690 C CA . ARG A 1 88 ? -8.481 4.245 -9.916 1.00 96.62 88 ARG A CA 1
ATOM 691 C C . ARG A 1 88 ? -9.058 3.100 -9.086 1.00 96.62 88 ARG A C 1
ATOM 693 O O . ARG A 1 88 ? -10.091 2.555 -9.461 1.00 96.62 88 ARG A O 1
ATOM 700 N N . TYR A 1 89 ? -8.421 2.749 -7.969 1.00 97.56 89 TYR A N 1
ATOM 701 C CA . TYR A 1 89 ? -8.889 1.700 -7.062 1.00 97.56 89 TYR A CA 1
ATOM 702 C C . TYR A 1 89 ? -10.275 2.013 -6.482 1.00 97.56 89 TYR A C 1
ATOM 704 O O . TYR A 1 89 ? -11.131 1.135 -6.411 1.00 97.56 89 TYR A O 1
ATOM 712 N N . GLN A 1 90 ? -10.530 3.263 -6.096 1.00 97.00 90 GLN A N 1
ATOM 713 C CA . GLN A 1 90 ? -11.812 3.686 -5.526 1.00 97.00 90 GLN A CA 1
ATOM 714 C C . GLN A 1 90 ? -12.968 3.601 -6.530 1.00 97.00 90 GLN A C 1
ATOM 716 O O . GLN A 1 90 ? -14.089 3.299 -6.127 1.00 97.00 90 GLN A O 1
ATOM 721 N N . ARG A 1 91 ? -12.692 3.794 -7.827 1.00 98.12 91 ARG A N 1
ATOM 722 C CA . ARG A 1 91 ? -13.673 3.630 -8.914 1.00 98.12 91 ARG A CA 1
ATOM 723 C C . ARG A 1 91 ? -13.961 2.175 -9.297 1.00 98.12 91 ARG A C 1
ATOM 725 O O . ARG A 1 91 ? -14.887 1.922 -10.062 1.00 98.12 91 ARG A O 1
ATOM 732 N N . MET A 1 92 ? -13.173 1.213 -8.822 1.00 98.06 92 MET A N 1
ATOM 733 C CA . MET A 1 92 ? -13.368 -0.198 -9.157 1.00 98.06 92 MET A CA 1
ATOM 734 C C . MET A 1 92 ? -14.582 -0.798 -8.432 1.00 98.06 92 MET A C 1
ATOM 736 O O . MET A 1 92 ? -14.841 -0.519 -7.259 1.00 98.06 92 MET A O 1
ATOM 740 N N . GLY A 1 93 ? -15.265 -1.729 -9.103 1.00 98.12 93 GLY A N 1
ATOM 741 C CA . GLY A 1 93 ? -16.247 -2.607 -8.465 1.00 98.12 93 GLY A CA 1
ATOM 742 C C . GLY A 1 93 ? -15.627 -3.471 -7.356 1.00 98.12 93 GLY A C 1
ATOM 743 O O . GLY A 1 93 ? -14.408 -3.635 -7.274 1.00 98.12 93 GLY A O 1
ATOM 744 N N . ALA A 1 94 ? -16.465 -4.039 -6.485 1.00 97.81 94 ALA A N 1
ATOM 745 C CA . ALA A 1 94 ? -16.016 -4.804 -5.315 1.00 97.81 94 ALA A CA 1
ATOM 746 C C . ALA A 1 94 ? -15.066 -5.963 -5.671 1.00 97.81 94 ALA A C 1
ATOM 748 O O . ALA A 1 94 ? -14.015 -6.107 -5.049 1.00 97.81 94 ALA A O 1
ATOM 749 N N . GLU A 1 95 ? -15.389 -6.733 -6.710 1.00 98.44 95 GLU A N 1
ATOM 750 C CA . GLU A 1 95 ? -14.564 -7.859 -7.157 1.00 98.44 95 GLU A CA 1
ATOM 751 C C . GLU A 1 95 ? -13.182 -7.404 -7.655 1.00 98.44 95 GLU A C 1
ATOM 753 O O . GLU A 1 95 ? -12.150 -7.949 -7.256 1.00 98.44 95 GLU A O 1
ATOM 758 N N . ALA A 1 96 ? -13.143 -6.357 -8.484 1.00 98.38 96 ALA A N 1
ATOM 759 C CA . ALA A 1 96 ? -11.898 -5.794 -8.999 1.00 98.38 96 ALA A CA 1
ATOM 760 C C . ALA A 1 96 ? -11.033 -5.201 -7.874 1.00 98.38 96 ALA A C 1
ATOM 762 O O . ALA A 1 96 ? -9.815 -5.399 -7.869 1.00 98.38 96 ALA A O 1
ATOM 763 N N . ARG A 1 97 ? -11.650 -4.552 -6.875 1.00 98.44 97 ARG A N 1
ATOM 764 C CA . ARG A 1 97 ? -10.951 -4.106 -5.660 1.00 98.44 97 ARG A CA 1
ATOM 765 C C . ARG A 1 97 ? -10.369 -5.278 -4.884 1.00 98.44 97 ARG A C 1
ATOM 767 O O . ARG A 1 97 ? -9.201 -5.215 -4.523 1.00 98.44 97 ARG A O 1
ATOM 774 N N . ALA A 1 98 ? -11.120 -6.360 -4.676 1.00 98.19 98 ALA A N 1
ATOM 775 C CA . ALA A 1 98 ? -10.627 -7.539 -3.962 1.00 98.19 98 ALA A CA 1
ATOM 776 C C . ALA A 1 98 ? -9.405 -8.163 -4.658 1.00 98.19 98 ALA A C 1
ATOM 778 O O . ALA A 1 98 ? -8.376 -8.387 -4.015 1.00 98.19 98 ALA A O 1
ATOM 779 N N . LYS A 1 99 ? -9.476 -8.355 -5.983 1.00 98.44 99 LYS A N 1
ATOM 780 C CA . LYS A 1 99 ? -8.359 -8.853 -6.806 1.00 98.44 99 LYS A CA 1
ATOM 781 C C . LYS A 1 99 ? -7.135 -7.938 -6.727 1.00 98.44 99 LYS A C 1
ATOM 783 O O . LYS A 1 99 ? -6.017 -8.402 -6.515 1.00 98.44 99 LYS A O 1
ATOM 788 N N . THR A 1 100 ? -7.344 -6.631 -6.850 1.00 98.44 100 THR A N 1
ATOM 789 C CA . THR A 1 100 ? -6.270 -5.628 -6.810 1.00 98.44 100 THR A CA 1
ATOM 790 C C . THR A 1 100 ? -5.629 -5.537 -5.429 1.00 98.44 100 THR A C 1
ATOM 792 O O . THR A 1 100 ? -4.407 -5.544 -5.303 1.00 98.44 100 THR A O 1
ATOM 795 N N . ASN A 1 101 ? -6.445 -5.538 -4.377 1.00 97.88 101 ASN A N 1
ATOM 796 C CA . ASN A 1 101 ? -5.990 -5.558 -2.996 1.00 97.88 101 ASN A CA 1
ATOM 797 C C . ASN A 1 101 ? -5.159 -6.811 -2.698 1.00 97.88 101 ASN A C 1
ATOM 799 O O . ASN A 1 101 ? -4.151 -6.715 -2.001 1.00 97.88 101 ASN A O 1
ATOM 803 N N . ARG A 1 102 ? -5.544 -7.969 -3.254 1.00 98.44 102 ARG A N 1
ATOM 804 C CA . ARG A 1 102 ? -4.766 -9.203 -3.124 1.00 98.44 102 ARG A CA 1
ATOM 805 C C . ARG A 1 102 ? -3.409 -9.102 -3.820 1.00 98.44 102 ARG A C 1
ATOM 807 O O . ARG A 1 102 ? -2.402 -9.362 -3.176 1.00 98.44 102 ARG A O 1
ATOM 814 N N . ARG A 1 103 ? -3.370 -8.640 -5.076 1.00 98.50 103 ARG A N 1
ATOM 815 C CA . ARG A 1 103 ? -2.111 -8.401 -5.810 1.00 98.50 103 ARG A CA 1
ATOM 816 C C . ARG A 1 103 ? -1.165 -7.478 -5.034 1.00 98.50 103 ARG A C 1
ATOM 818 O O . ARG A 1 103 ? 0.006 -7.798 -4.864 1.00 98.50 103 ARG A O 1
ATOM 825 N N . GLY A 1 104 ? -1.681 -6.350 -4.539 1.00 98.31 104 GLY A N 1
ATOM 826 C CA . GLY A 1 104 ? -0.895 -5.397 -3.751 1.00 98.31 104 GLY A CA 1
ATOM 827 C C . GLY A 1 104 ? -0.413 -5.984 -2.421 1.00 98.31 104 GLY A C 1
ATOM 828 O O . GLY A 1 104 ? 0.712 -5.721 -2.007 1.00 98.31 104 GLY A O 1
ATOM 829 N N . TYR A 1 105 ? -1.231 -6.818 -1.771 1.00 98.12 105 TYR A N 1
ATOM 830 C CA . TYR A 1 105 ? -0.841 -7.546 -0.562 1.00 98.12 105 TYR A CA 1
ATOM 831 C C . TYR A 1 105 ? 0.299 -8.535 -0.817 1.00 98.12 105 TYR A C 1
ATOM 833 O O . TYR A 1 105 ? 1.275 -8.527 -0.071 1.00 98.12 105 TYR A O 1
ATOM 841 N N . ASP A 1 106 ? 0.199 -9.354 -1.866 1.00 98.56 106 ASP A N 1
ATOM 842 C CA . ASP A 1 106 ? 1.221 -10.353 -2.190 1.00 98.56 106 ASP A CA 1
ATOM 843 C C . ASP A 1 106 ? 2.572 -9.669 -2.491 1.00 98.56 106 ASP A C 1
ATOM 845 O O . ASP A 1 106 ? 3.615 -10.097 -1.988 1.00 98.56 106 ASP A O 1
ATOM 849 N N . ALA A 1 107 ? 2.551 -8.543 -3.217 1.00 98.00 107 ALA A N 1
ATOM 850 C CA . ALA A 1 107 ? 3.742 -7.739 -3.497 1.00 98.00 107 ALA A CA 1
ATOM 851 C C . ALA A 1 107 ? 4.328 -7.077 -2.236 1.00 98.00 107 ALA A C 1
ATOM 853 O O . ALA A 1 107 ? 5.529 -7.183 -1.981 1.00 98.00 107 ALA A O 1
ATOM 854 N N . TYR A 1 108 ? 3.483 -6.458 -1.405 1.00 97.62 108 TYR A N 1
ATOM 855 C CA . TYR A 1 108 ? 3.890 -5.919 -0.105 1.00 97.62 108 TYR A CA 1
ATOM 856 C C . TYR A 1 108 ? 4.543 -6.992 0.773 1.00 97.62 108 TYR A C 1
ATOM 858 O O . TYR A 1 108 ? 5.558 -6.741 1.422 1.00 97.62 108 TYR A O 1
ATOM 866 N N . PHE A 1 109 ? 3.975 -8.196 0.806 1.00 97.25 109 PHE A N 1
ATOM 867 C CA . PHE A 1 109 ? 4.487 -9.276 1.634 1.00 97.25 109 PHE A CA 1
ATOM 868 C C . PHE A 1 109 ? 5.852 -9.775 1.150 1.00 97.25 109 PHE A C 1
ATOM 870 O O . PHE A 1 109 ? 6.736 -10.020 1.973 1.00 97.25 109 PHE A O 1
ATOM 877 N N . ALA A 1 110 ? 6.053 -9.873 -0.168 1.00 97.69 110 ALA A N 1
ATOM 878 C CA . ALA A 1 110 ? 7.356 -10.177 -0.752 1.00 97.69 110 ALA A CA 1
ATOM 879 C C . ALA A 1 110 ? 8.404 -9.114 -0.379 1.00 97.69 110 ALA A C 1
ATOM 881 O O . ALA A 1 110 ? 9.481 -9.459 0.106 1.00 97.69 110 ALA A O 1
ATOM 882 N N . TRP A 1 111 ? 8.056 -7.830 -0.505 1.00 96.94 111 TRP A N 1
ATOM 883 C CA . TRP A 1 111 ? 8.908 -6.716 -0.080 1.00 96.94 111 TRP A CA 1
ATOM 884 C C . TRP A 1 111 ? 9.234 -6.777 1.418 1.00 96.94 111 TRP A C 1
ATOM 886 O O . TRP A 1 111 ? 10.396 -6.712 1.808 1.00 96.94 111 TRP A O 1
ATOM 896 N N . LYS A 1 112 ? 8.233 -7.002 2.280 1.00 96.00 112 LYS A N 1
ATOM 897 C CA . LYS A 1 112 ? 8.431 -7.114 3.734 1.00 96.00 112 LYS A CA 1
ATOM 898 C C . LYS A 1 112 ? 9.394 -8.252 4.073 1.00 96.00 112 LYS A C 1
ATOM 900 O O . LYS A 1 112 ? 10.256 -8.083 4.930 1.00 96.00 112 LYS A O 1
ATOM 905 N N . LYS A 1 113 ? 9.251 -9.404 3.410 1.00 96.56 113 LYS A N 1
ATOM 906 C CA . LYS A 1 113 ? 10.158 -10.547 3.575 1.00 96.56 113 LYS A CA 1
ATOM 907 C C . LYS A 1 113 ? 11.588 -10.200 3.172 1.00 96.56 113 LYS A C 1
ATOM 909 O O . LYS A 1 113 ? 12.496 -10.490 3.942 1.00 96.56 113 LYS A O 1
ATOM 914 N N . ALA A 1 114 ? 11.778 -9.557 2.020 1.00 94.19 114 ALA A N 1
ATOM 915 C CA . ALA A 1 114 ? 13.096 -9.118 1.566 1.00 94.19 114 ALA A CA 1
ATOM 916 C C . ALA A 1 114 ? 13.743 -8.139 2.560 1.00 94.19 114 ALA A C 1
ATOM 918 O O . ALA A 1 114 ? 14.909 -8.306 2.909 1.00 94.19 114 ALA A O 1
ATOM 919 N N . ARG A 1 115 ? 12.960 -7.193 3.094 1.00 91.69 115 ARG A N 1
ATOM 920 C CA . ARG A 1 115 ? 13.417 -6.226 4.099 1.00 91.69 115 ARG A CA 1
ATOM 921 C C . ARG A 1 115 ? 13.820 -6.888 5.418 1.00 91.69 115 ARG A C 1
ATOM 923 O O . ARG A 1 115 ? 14.840 -6.543 5.998 1.00 91.69 115 ARG A O 1
ATOM 930 N N . ILE A 1 116 ? 13.039 -7.859 5.901 1.00 91.19 116 ILE A N 1
ATOM 931 C CA . ILE A 1 116 ? 13.376 -8.632 7.114 1.00 91.19 116 ILE A CA 1
ATOM 932 C C . ILE A 1 116 ? 14.644 -9.468 6.899 1.00 91.19 116 ILE A C 1
ATOM 934 O O . ILE A 1 116 ? 15.440 -9.619 7.820 1.00 91.19 116 ILE A O 1
ATOM 938 N N . ALA A 1 117 ? 14.844 -9.988 5.688 1.00 92.94 117 ALA A N 1
ATOM 939 C CA . ALA A 1 117 ? 16.043 -10.731 5.317 1.00 92.94 117 ALA A CA 1
ATOM 940 C C . ALA A 1 117 ? 17.275 -9.837 5.058 1.00 92.94 117 ALA A C 1
ATOM 942 O O . ALA A 1 117 ? 18.351 -10.373 4.808 1.00 92.94 117 ALA A O 1
ATOM 943 N N . GLY A 1 118 ? 17.136 -8.504 5.098 1.00 89.38 118 GLY A N 1
ATOM 944 C CA . GLY A 1 118 ? 18.225 -7.557 4.832 1.00 89.38 118 GLY A CA 1
ATOM 945 C C . GLY A 1 118 ? 18.663 -7.488 3.365 1.00 89.38 118 GLY A C 1
ATOM 946 O O . GLY A 1 118 ? 19.795 -7.109 3.085 1.00 89.38 118 GLY A O 1
ATOM 947 N N . VAL A 1 119 ? 17.795 -7.892 2.431 1.00 83.94 119 VAL A N 1
ATOM 948 C CA . VAL A 1 119 ? 18.068 -7.879 0.979 1.00 83.94 119 VAL A CA 1
ATOM 949 C C . VAL A 1 119 ? 17.730 -6.522 0.348 1.00 83.94 119 VAL A C 1
ATOM 951 O O . VAL A 1 119 ? 18.247 -6.190 -0.717 1.00 83.94 119 VAL A O 1
ATOM 954 N N . ILE A 1 120 ? 16.869 -5.748 1.011 1.00 77.81 120 ILE A N 1
ATOM 955 C CA . ILE A 1 120 ? 16.494 -4.367 0.683 1.00 77.81 120 ILE A CA 1
ATOM 956 C C . ILE A 1 120 ? 16.438 -3.522 1.954 1.00 77.81 120 ILE A C 1
ATOM 958 O O . ILE A 1 120 ? 16.225 -4.117 3.041 1.00 77.81 120 ILE A O 1
#

Sequence (120 aa):
MRKAIRRFLICASTVLSMATAALAEVPEQPNWKDVEALETYRTALYRNYRACDGILEDQLPSASLARACTQFYLLLKLSFLSDVSLERYQRMGAEARAKTNRRGYDAYFAWKKARIAGVI

Radius of gyration: 21.84 Å; chains: 1; bounding 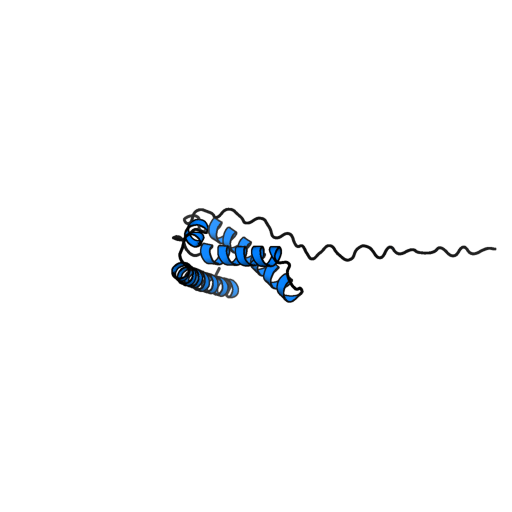box: 34×39×81 Å

Secondary structure (DSSP, 8-state):
---------------S-SS----PPPPPPPPTT-HHHHHHHHHHHHHHHHHHHHHHHHS---HHHHHHHHHHHHHHHHTT-TT--HHHHHTS-HHHHHHHHHHHHHHHHHHHHHHHTT--